Protein AF-A0A0V0ZRN0-F1 (afdb_monomer_lite)

pLDDT: mean 79.47, std 20.09, range [34.81, 96.94]

Sequence (119 aa):
MIRLPVVHAMAHGEKGKTKLVNCLLDSGSVRSLIRTDVADELKLQGWTSDITVNGVNGLKVRIPDVRCVRFRLTPVLSEGLEPLQEGNELMALSLLSLCDGLVATPTPLFCKDNIHRYS

Structure (mmCIF, N/CA/C/O backbone):
data_AF-A0A0V0ZRN0-F1
#
_entry.id   AF-A0A0V0ZRN0-F1
#
loop_
_atom_site.group_PDB
_atom_site.id
_atom_site.type_symbol
_atom_site.label_atom_id
_atom_site.label_alt_id
_atom_site.label_comp_id
_atom_site.label_asym_id
_atom_site.label_entity_id
_atom_site.label_seq_id
_atom_site.pdbx_PDB_ins_code
_atom_site.Cartn_x
_atom_site.Cartn_y
_atom_site.Cartn_z
_atom_site.occupancy
_atom_site.B_iso_or_equiv
_atom_site.auth_seq_id
_atom_site.auth_comp_id
_atom_site.auth_asym_id
_atom_site.auth_atom_id
_atom_site.pdbx_PDB_model_num
ATOM 1 N N . MET A 1 1 ? -10.282 -15.336 -18.912 1.00 55.84 1 MET A N 1
ATOM 2 C CA . MET A 1 1 ? -10.202 -14.216 -17.949 1.00 55.84 1 MET A CA 1
ATOM 3 C C . MET A 1 1 ? -10.056 -14.821 -16.567 1.00 55.84 1 MET A C 1
ATOM 5 O O . MET A 1 1 ? -10.966 -15.518 -16.141 1.00 55.84 1 MET A O 1
ATOM 9 N N . ILE A 1 2 ? -8.905 -14.650 -15.919 1.00 71.44 2 ILE A N 1
ATOM 10 C CA . ILE A 1 2 ? -8.712 -15.122 -14.543 1.00 71.44 2 ILE A CA 1
ATOM 11 C C . ILE A 1 2 ? -9.285 -14.045 -13.623 1.00 71.44 2 ILE A C 1
ATOM 13 O O . ILE A 1 2 ? -8.935 -12.875 -13.757 1.00 71.44 2 ILE A O 1
ATOM 17 N N . ARG A 1 3 ? -10.211 -14.426 -12.741 1.00 83.62 3 ARG A N 1
ATOM 18 C CA . ARG A 1 3 ? -10.712 -13.548 -11.681 1.00 83.62 3 ARG A CA 1
ATOM 19 C C . ARG A 1 3 ? -9.908 -13.829 -10.423 1.00 83.62 3 ARG A C 1
ATOM 21 O O . ARG A 1 3 ? -9.871 -14.970 -9.974 1.00 83.62 3 ARG A O 1
ATOM 28 N N . LEU A 1 4 ? -9.273 -12.798 -9.878 1.00 87.75 4 LEU A N 1
ATOM 29 C CA . LEU A 1 4 ? -8.613 -12.905 -8.584 1.00 87.75 4 LEU A CA 1
ATOM 30 C C . LEU A 1 4 ? -9.678 -13.004 -7.480 1.00 87.75 4 LEU A C 1
ATOM 32 O O . LEU A 1 4 ? -10.687 -12.292 -7.557 1.00 87.75 4 LEU A O 1
ATOM 36 N N . PRO A 1 5 ? -9.481 -13.858 -6.460 1.00 93.38 5 PRO A N 1
ATOM 37 C CA . PRO A 1 5 ? -10.312 -13.838 -5.267 1.00 93.38 5 PRO A CA 1
ATOM 38 C C . PRO A 1 5 ? -10.267 -12.461 -4.603 1.00 93.38 5 PRO A C 1
ATOM 40 O O . PRO A 1 5 ? -9.212 -11.826 -4.535 1.00 93.38 5 PRO A O 1
ATOM 43 N N . VAL A 1 6 ? -11.415 -12.020 -4.092 1.00 92.44 6 VAL A N 1
ATOM 44 C CA . VAL A 1 6 ? -11.539 -10.793 -3.303 1.00 92.44 6 VAL A CA 1
ATOM 45 C C . VAL A 1 6 ? -11.867 -11.183 -1.873 1.00 92.44 6 VAL A C 1
ATOM 47 O O . VAL A 1 6 ? -12.788 -11.967 -1.645 1.00 92.44 6 VAL A O 1
ATOM 50 N N . VAL A 1 7 ? -11.139 -10.618 -0.916 1.00 91.25 7 VAL A N 1
ATOM 51 C CA . VAL A 1 7 ? -11.449 -10.732 0.512 1.00 91.25 7 VAL A CA 1
ATOM 52 C C . VAL A 1 7 ? -11.594 -9.347 1.120 1.00 91.25 7 VAL A C 1
ATOM 54 O O . VAL A 1 7 ? -10.948 -8.396 0.680 1.00 91.25 7 VAL A O 1
ATOM 57 N N . HIS A 1 8 ? -12.444 -9.225 2.134 1.00 91.94 8 HIS A N 1
ATOM 58 C CA . HIS A 1 8 ? -12.535 -8.006 2.926 1.00 91.94 8 HIS A CA 1
ATOM 59 C C . HIS A 1 8 ? -11.605 -8.118 4.129 1.00 91.94 8 HIS A C 1
ATOM 61 O O . HIS A 1 8 ? -11.585 -9.139 4.818 1.00 91.94 8 HIS A O 1
ATOM 67 N N . ALA A 1 9 ? -10.849 -7.060 4.387 1.00 92.75 9 ALA A N 1
ATOM 68 C CA . ALA A 1 9 ? -9.964 -6.972 5.536 1.00 92.75 9 ALA A CA 1
ATOM 69 C C . ALA A 1 9 ? -10.055 -5.583 6.159 1.00 92.75 9 ALA A C 1
ATOM 71 O O . ALA A 1 9 ? -10.355 -4.597 5.482 1.00 92.75 9 ALA A O 1
ATOM 72 N N . MET A 1 10 ? -9.768 -5.499 7.451 1.00 94.62 10 MET A N 1
ATOM 73 C CA . MET A 1 10 ? -9.550 -4.218 8.102 1.00 94.62 10 MET A CA 1
ATOM 74 C C . MET A 1 10 ? -8.074 -3.854 7.962 1.00 94.62 10 MET A C 1
ATOM 76 O O . MET A 1 10 ? -7.206 -4.578 8.451 1.00 94.62 10 MET A O 1
ATOM 80 N N . ALA A 1 11 ? -7.785 -2.744 7.291 1.00 95.25 11 ALA A N 1
ATOM 81 C CA . ALA A 1 11 ? -6.452 -2.164 7.232 1.00 95.25 11 ALA A CA 1
ATOM 82 C C . ALA A 1 11 ? -6.250 -1.197 8.393 1.00 95.25 11 ALA A C 1
ATOM 84 O O . ALA A 1 11 ? -7.124 -0.383 8.682 1.00 95.25 11 ALA A O 1
ATOM 85 N N . HIS A 1 12 ? -5.093 -1.285 9.042 1.00 94.50 12 HIS A N 1
ATOM 86 C CA . HIS A 1 12 ? -4.724 -0.480 10.202 1.00 94.50 12 HIS A CA 1
ATOM 87 C C . HIS A 1 12 ? -3.591 0.460 9.817 1.00 94.50 12 HIS A C 1
ATOM 89 O O . HIS A 1 12 ? -2.587 0.029 9.247 1.00 94.50 12 HIS A O 1
ATOM 95 N N . GLY A 1 13 ? -3.764 1.730 10.149 1.00 93.50 13 GLY A N 1
ATOM 96 C CA . GLY A 1 13 ? -2.790 2.784 9.945 1.00 93.50 13 GLY A CA 1
ATOM 97 C C . GLY A 1 13 ? -2.421 3.497 11.237 1.00 93.50 13 GLY A C 1
ATOM 98 O O . GLY A 1 13 ? -2.624 2.998 12.345 1.00 93.50 13 GLY A O 1
ATOM 99 N N . GLU A 1 14 ? -1.857 4.687 11.085 1.00 92.62 14 GLU A N 1
ATOM 100 C CA . GLU A 1 14 ? -1.311 5.452 12.201 1.00 92.62 14 GLU A CA 1
ATOM 101 C C . GLU A 1 14 ? -2.405 5.960 13.144 1.00 92.62 14 GLU A C 1
ATOM 103 O O . GLU A 1 14 ? -3.528 6.259 12.728 1.00 92.62 14 GLU A O 1
ATOM 108 N N . LYS A 1 15 ? -2.056 6.133 14.425 1.00 89.44 15 LYS A N 1
ATOM 109 C CA . LYS A 1 15 ? -2.930 6.744 15.449 1.00 89.44 15 LYS A CA 1
ATOM 110 C C . LYS A 1 15 ? -4.313 6.076 15.561 1.00 89.44 15 LYS A C 1
ATOM 112 O O . LYS A 1 15 ? -5.313 6.755 15.776 1.00 89.44 15 LYS A O 1
ATOM 117 N N . GLY A 1 16 ? -4.371 4.754 15.389 1.00 88.94 16 GLY A N 1
ATOM 118 C CA . GLY A 1 16 ? -5.606 3.971 15.506 1.00 88.94 16 GLY A CA 1
ATOM 119 C C . GLY A 1 16 ? -6.547 4.081 14.304 1.00 88.94 16 GLY A C 1
ATOM 120 O O . GLY A 1 16 ? -7.685 3.619 14.377 1.00 88.94 16 GLY A O 1
ATOM 121 N N . LYS A 1 17 ? -6.103 4.680 13.192 1.00 94.25 17 LYS A N 1
ATOM 122 C CA . LYS A 1 17 ? -6.905 4.737 11.971 1.00 94.25 17 LYS A CA 1
ATOM 123 C C . LYS A 1 17 ? -7.111 3.351 11.391 1.00 94.25 17 LYS A C 1
ATOM 125 O O . LYS A 1 17 ? -6.164 2.582 11.255 1.00 94.25 17 LYS A O 1
ATOM 130 N N . THR A 1 18 ? -8.340 3.067 10.987 1.00 94.56 18 THR A N 1
ATOM 131 C CA . THR A 1 18 ? -8.687 1.815 10.325 1.00 94.56 18 THR A CA 1
ATOM 132 C C . THR A 1 18 ? -9.582 2.069 9.121 1.00 94.56 18 THR A C 1
ATOM 134 O O . THR A 1 18 ? -10.281 3.082 9.059 1.00 94.56 18 THR A O 1
ATOM 137 N N . LYS A 1 19 ? -9.529 1.173 8.135 1.00 95.19 19 LYS A N 1
ATOM 138 C CA . LYS A 1 19 ? -10.386 1.219 6.949 1.00 95.19 19 LYS A CA 1
ATOM 139 C C . LYS A 1 19 ? -10.721 -0.195 6.491 1.00 95.19 19 LYS A C 1
ATOM 141 O O . LYS A 1 19 ? -9.823 -1.017 6.320 1.00 95.19 19 LYS A O 1
ATOM 146 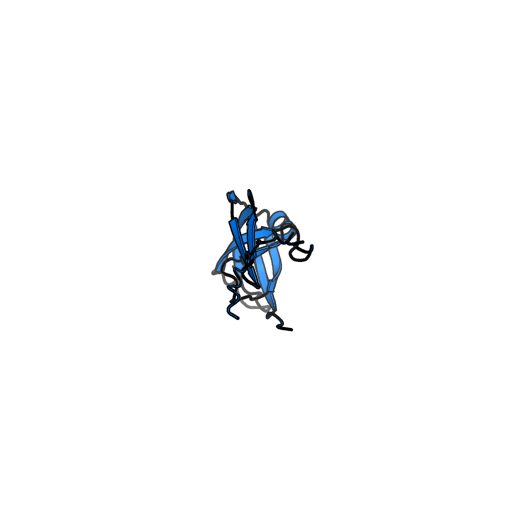N N . LEU A 1 20 ? -12.002 -0.456 6.237 1.00 95.00 20 LEU A N 1
ATOM 147 C CA . LEU A 1 20 ? -12.427 -1.664 5.537 1.00 95.00 20 LEU A CA 1
ATOM 148 C C . LEU A 1 20 ? -11.967 -1.578 4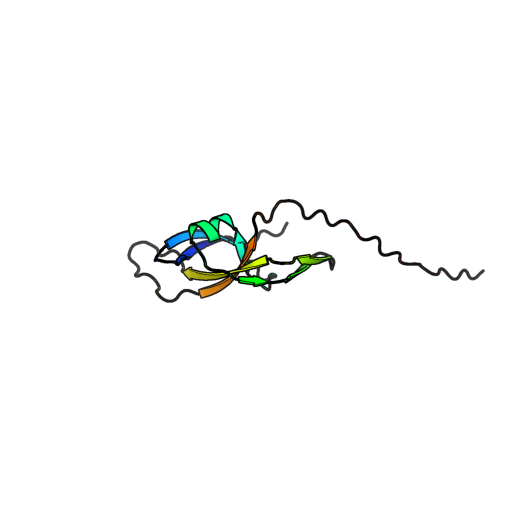.077 1.00 95.00 20 LEU A C 1
ATOM 150 O O . LEU A 1 20 ? -12.302 -0.623 3.371 1.00 95.00 20 LEU A O 1
ATOM 154 N N . VAL A 1 21 ? -11.190 -2.559 3.631 1.00 93.88 21 VAL A N 1
ATOM 155 C CA . VAL A 1 21 ? -10.624 -2.606 2.282 1.00 93.88 21 VAL A CA 1
ATOM 156 C C . VAL A 1 21 ? -10.960 -3.918 1.589 1.00 93.88 21 VAL A C 1
ATOM 158 O O . VAL A 1 21 ? -11.067 -4.971 2.219 1.00 93.88 21 VAL A O 1
ATOM 161 N N . ASN A 1 22 ? -11.071 -3.843 0.265 1.00 92.75 22 ASN A N 1
ATOM 162 C CA . ASN A 1 22 ? -11.134 -5.012 -0.599 1.00 92.75 22 ASN A CA 1
ATOM 163 C C . ASN A 1 22 ? -9.707 -5.384 -1.003 1.00 92.75 22 ASN A C 1
ATOM 165 O O . ASN A 1 22 ? -8.997 -4.570 -1.596 1.00 92.75 22 ASN A O 1
ATOM 169 N N . CYS A 1 23 ? -9.297 -6.609 -0.705 1.00 92.06 23 CYS A N 1
ATOM 170 C CA . CYS A 1 23 ? -7.998 -7.150 -1.074 1.00 92.06 23 CYS A CA 1
ATOM 171 C C . CYS A 1 23 ? -8.166 -8.136 -2.229 1.00 92.06 23 CYS A C 1
ATOM 173 O O . CYS A 1 23 ? -8.915 -9.105 -2.113 1.00 92.06 23 CYS A O 1
ATOM 175 N N . LEU A 1 24 ? -7.445 -7.901 -3.325 1.00 93.00 24 LEU A N 1
ATOM 176 C CA . LEU A 1 24 ? -7.276 -8.879 -4.397 1.00 93.00 24 LEU A CA 1
ATOM 177 C C . LEU A 1 24 ? -6.139 -9.826 -4.007 1.00 93.00 24 LEU A C 1
ATOM 179 O O . LEU A 1 24 ? -5.016 -9.374 -3.783 1.00 93.00 24 LEU A O 1
ATOM 183 N N . LEU A 1 25 ? -6.426 -11.122 -3.908 1.00 91.62 25 LEU A N 1
ATOM 184 C CA . LEU A 1 25 ? -5.414 -12.128 -3.589 1.00 91.62 25 LEU A CA 1
ATOM 185 C C . LEU A 1 25 ? -4.730 -12.591 -4.873 1.00 91.62 25 LEU A C 1
ATOM 187 O O . LEU A 1 25 ? -5.260 -13.421 -5.609 1.00 91.62 25 LEU A O 1
ATOM 191 N N . ASP A 1 26 ? -3.549 -12.037 -5.129 1.00 91.19 26 ASP A N 1
ATOM 192 C CA . ASP A 1 26 ? -2.712 -12.386 -6.272 1.00 91.19 26 ASP A CA 1
ATOM 193 C C . ASP A 1 26 ? -1.448 -13.118 -5.814 1.00 91.19 26 ASP A C 1
ATOM 195 O O . ASP A 1 26 ? -0.447 -12.502 -5.449 1.00 91.19 26 ASP A O 1
ATOM 199 N N . SER A 1 27 ? -1.480 -14.451 -5.848 1.00 90.12 27 SER A N 1
ATOM 200 C CA . SER A 1 27 ? -0.319 -15.280 -5.506 1.00 90.12 27 SER A CA 1
ATOM 201 C C . SER A 1 27 ? 0.830 -15.168 -6.514 1.00 90.12 27 SER A C 1
ATOM 203 O O . SER A 1 27 ? 1.929 -15.635 -6.228 1.00 90.12 27 SER A O 1
ATOM 205 N N . GLY A 1 28 ? 0.592 -14.588 -7.697 1.00 89.44 28 GLY A N 1
ATOM 206 C CA . GLY A 1 28 ? 1.637 -14.297 -8.679 1.00 89.44 28 GLY A CA 1
ATOM 207 C C . GLY A 1 28 ? 2.448 -13.043 -8.343 1.00 89.44 28 GLY A C 1
ATOM 208 O O . GLY A 1 28 ? 3.533 -12.849 -8.894 1.00 89.44 28 GLY A O 1
ATOM 209 N N . SER A 1 29 ? 1.958 -12.207 -7.426 1.00 89.19 29 SER A N 1
ATOM 210 C CA . SER A 1 29 ? 2.627 -10.980 -7.007 1.00 89.19 29 SER A CA 1
ATOM 211 C C . SER A 1 29 ? 3.624 -11.226 -5.870 1.00 89.19 29 SER A C 1
ATOM 213 O O . SER A 1 29 ? 3.297 -11.760 -4.815 1.00 89.19 29 SER A O 1
ATOM 215 N N . VAL A 1 30 ? 4.864 -10.765 -6.057 1.00 90.56 30 VAL A N 1
ATOM 216 C CA . VAL A 1 30 ? 5.952 -10.836 -5.051 1.00 90.56 30 VAL A CA 1
ATOM 217 C C . VAL A 1 30 ? 5.913 -9.711 -4.008 1.00 90.56 30 VAL A C 1
ATOM 219 O O . VAL A 1 30 ? 6.700 -9.691 -3.053 1.00 90.56 30 VAL A O 1
ATOM 222 N N . ARG A 1 31 ? 5.061 -8.711 -4.231 1.00 90.38 31 ARG A N 1
ATOM 223 C CA . ARG A 1 31 ? 4.883 -7.526 -3.391 1.00 90.38 31 ARG A CA 1
ATOM 224 C C . ARG A 1 31 ? 3.414 -7.137 -3.395 1.00 90.38 31 ARG A C 1
ATOM 226 O O . ARG A 1 31 ? 2.767 -7.205 -4.436 1.00 90.38 31 ARG A O 1
ATOM 233 N N . SER A 1 32 ? 2.923 -6.678 -2.251 1.00 93.81 32 SER A N 1
ATOM 234 C CA . SER A 1 32 ? 1.581 -6.114 -2.155 1.00 93.81 32 SER A CA 1
ATOM 235 C C . SER A 1 32 ? 1.532 -4.727 -2.793 1.00 93.81 32 SER A C 1
ATOM 237 O O . SER A 1 32 ? 2.521 -3.988 -2.806 1.00 93.81 32 SER A O 1
ATOM 239 N N . LEU A 1 33 ? 0.355 -4.354 -3.282 1.00 93.31 33 LEU A N 1
ATOM 240 C CA . LEU A 1 33 ? 0.058 -3.015 -3.775 1.00 93.31 33 LEU A CA 1
ATOM 241 C C . LEU A 1 33 ? -1.066 -2.425 -2.929 1.00 93.31 33 LEU A C 1
ATOM 243 O O . LEU A 1 33 ? -1.996 -3.130 -2.533 1.00 93.31 33 LEU A O 1
ATOM 247 N N . ILE A 1 34 ? -0.980 -1.131 -2.659 1.00 94.06 34 ILE A N 1
ATOM 248 C CA . ILE A 1 34 ? -2.033 -0.365 -2.002 1.00 94.06 34 ILE A CA 1
ATOM 249 C C . ILE A 1 34 ? -2.302 0.887 -2.823 1.00 94.06 34 ILE A C 1
ATOM 251 O O . ILE A 1 34 ? -1.391 1.490 -3.393 1.00 94.06 34 ILE A O 1
ATOM 255 N N . ARG A 1 35 ? -3.570 1.283 -2.904 1.00 93.44 35 ARG A N 1
ATOM 256 C CA . ARG A 1 35 ? -3.903 2.555 -3.535 1.00 93.44 35 ARG A CA 1
ATOM 257 C C . ARG A 1 35 ? -3.402 3.710 -2.674 1.00 93.44 35 ARG A C 1
ATOM 259 O O . ARG A 1 35 ? -3.545 3.677 -1.451 1.00 93.44 35 ARG A O 1
ATOM 266 N N . THR A 1 36 ? -2.855 4.739 -3.311 1.00 93.69 36 THR A N 1
ATOM 267 C CA . THR A 1 36 ? -2.302 5.902 -2.604 1.00 93.69 36 THR A CA 1
ATOM 268 C C . THR A 1 36 ? -3.348 6.627 -1.765 1.00 93.69 36 THR A C 1
ATOM 270 O O . THR A 1 36 ? -3.061 6.978 -0.626 1.00 93.69 36 THR A O 1
ATOM 273 N N . ASP A 1 37 ? -4.579 6.764 -2.256 1.00 93.81 37 ASP A N 1
ATOM 274 C CA . ASP A 1 37 ? -5.660 7.401 -1.498 1.00 93.81 37 ASP A CA 1
ATOM 275 C C . ASP A 1 37 ? -6.004 6.636 -0.208 1.00 93.81 37 ASP A C 1
ATOM 277 O O . ASP A 1 37 ? -6.170 7.239 0.853 1.00 93.81 37 ASP A O 1
ATOM 281 N N . VAL A 1 38 ? -6.015 5.302 -0.264 1.00 94.94 38 VAL A N 1
ATOM 282 C CA . VAL A 1 38 ? -6.191 4.444 0.917 1.00 94.94 38 VAL A CA 1
ATOM 283 C C . VAL A 1 38 ? -5.021 4.605 1.893 1.00 94.94 38 VAL A C 1
ATOM 285 O O . VAL A 1 38 ? -5.241 4.744 3.098 1.00 94.94 38 VAL A O 1
ATOM 288 N N . ALA A 1 39 ? -3.782 4.617 1.394 1.00 96.06 39 ALA A N 1
ATOM 289 C CA . ALA A 1 39 ? -2.595 4.815 2.225 1.00 96.06 39 ALA A CA 1
ATOM 290 C C . ALA A 1 39 ? -2.597 6.191 2.921 1.00 96.06 39 ALA A C 1
ATOM 292 O O . ALA A 1 39 ? -2.235 6.299 4.096 1.00 96.06 39 ALA A O 1
ATOM 293 N N . ASP A 1 40 ? -3.049 7.237 2.228 1.00 95.69 40 ASP A N 1
ATOM 294 C CA . ASP A 1 40 ? -3.138 8.605 2.747 1.00 95.69 40 ASP A CA 1
ATOM 295 C C . ASP A 1 40 ? -4.261 8.795 3.763 1.00 95.69 40 ASP A C 1
ATOM 297 O O . ASP A 1 40 ? -4.105 9.545 4.739 1.00 95.69 40 ASP A O 1
ATOM 301 N N . GLU A 1 41 ? -5.387 8.112 3.570 1.00 96.31 41 GLU A N 1
ATOM 302 C CA . GLU A 1 41 ? -6.490 8.091 4.526 1.00 96.31 41 GLU A CA 1
ATOM 303 C C . GLU A 1 41 ? -6.050 7.455 5.846 1.00 96.31 41 GLU A C 1
ATOM 305 O O . GLU A 1 41 ? -6.232 8.062 6.911 1.00 96.31 41 GLU A O 1
ATOM 310 N N . LEU A 1 42 ? -5.378 6.302 5.753 1.00 96.81 42 LEU A N 1
ATOM 311 C CA . LEU A 1 42 ? -4.765 5.563 6.862 1.00 96.81 42 LEU A CA 1
ATOM 312 C C . LEU A 1 42 ? -3.521 6.253 7.445 1.00 96.81 42 LEU A C 1
ATOM 314 O O . LEU A 1 42 ? -3.029 5.842 8.494 1.00 96.81 42 LEU A O 1
ATOM 318 N N . LYS A 1 43 ? -3.031 7.320 6.801 1.00 96.94 43 LYS A N 1
ATOM 319 C CA . LYS A 1 43 ? -1.837 8.083 7.205 1.00 96.94 43 LYS A CA 1
ATOM 320 C C . LYS A 1 43 ? -0.582 7.217 7.323 1.00 96.94 43 LYS A C 1
ATOM 322 O O . LYS A 1 43 ? 0.265 7.499 8.163 1.00 96.94 43 LYS A O 1
ATOM 327 N N . LEU A 1 44 ? -0.462 6.193 6.479 1.00 96.25 44 LEU A N 1
ATOM 328 C CA . LEU A 1 44 ? 0.672 5.274 6.506 1.00 96.25 44 LEU A CA 1
ATOM 329 C C . LEU A 1 44 ? 1.976 6.024 6.246 1.00 96.25 44 LEU A C 1
ATOM 331 O O . LEU A 1 44 ? 2.118 6.688 5.216 1.00 96.25 44 LEU A O 1
ATOM 335 N N . GLN A 1 45 ? 2.940 5.900 7.151 1.00 92.94 45 GLN A N 1
ATOM 336 C CA . GLN A 1 45 ? 4.285 6.390 6.882 1.00 92.94 45 GLN A CA 1
ATOM 337 C C . GLN A 1 45 ? 4.948 5.511 5.823 1.00 92.94 45 GLN A C 1
ATOM 339 O O . GLN A 1 45 ? 4.721 4.299 5.749 1.00 92.94 45 GLN A O 1
ATOM 344 N N . GLY A 1 46 ? 5.747 6.138 4.969 1.00 93.31 46 GLY A N 1
ATOM 345 C CA . GLY A 1 46 ? 6.434 5.440 3.899 1.00 93.31 46 GLY A CA 1
ATOM 346 C C . GLY A 1 46 ? 7.770 6.068 3.561 1.00 93.31 46 GLY A C 1
ATOM 347 O O . GLY A 1 46 ? 8.040 7.213 3.918 1.00 93.31 46 GLY A O 1
ATOM 348 N N . TRP A 1 47 ? 8.590 5.302 2.858 1.00 95.56 47 TRP A N 1
ATOM 349 C CA . TRP A 1 47 ? 9.861 5.745 2.294 1.00 95.56 47 TRP A CA 1
ATOM 350 C C . TRP A 1 47 ? 9.811 5.611 0.772 1.00 95.56 47 TRP A C 1
ATOM 352 O O . TRP A 1 47 ? 8.993 4.859 0.242 1.00 95.56 47 TRP A O 1
ATOM 362 N N . THR A 1 48 ? 10.662 6.340 0.059 1.00 95.62 48 THR A N 1
ATOM 363 C CA . THR A 1 48 ? 10.777 6.225 -1.398 1.00 95.62 48 THR A CA 1
ATOM 364 C C . THR A 1 48 ? 11.812 5.173 -1.778 1.00 95.62 48 THR A C 1
ATOM 366 O O . THR A 1 48 ? 12.822 4.985 -1.096 1.00 95.62 48 THR A O 1
ATOM 369 N N . SER A 1 49 ? 11.548 4.443 -2.858 1.00 92.19 49 SER A N 1
ATOM 370 C CA . SER A 1 49 ? 12.458 3.434 -3.387 1.00 92.19 49 SER A CA 1
ATOM 371 C C . SER A 1 49 ? 12.308 3.301 -4.899 1.00 92.19 49 SER A C 1
ATOM 373 O O . SER A 1 49 ? 11.197 3.296 -5.427 1.00 92.19 49 SER A O 1
ATOM 375 N N . ASP A 1 50 ? 13.434 3.137 -5.589 1.00 93.12 50 ASP A N 1
ATOM 376 C CA . ASP A 1 50 ? 13.456 2.727 -6.990 1.00 93.12 50 ASP A CA 1
ATOM 377 C C . ASP A 1 50 ? 13.083 1.248 -7.107 1.00 93.12 50 ASP A C 1
ATOM 379 O O . ASP A 1 50 ? 13.749 0.378 -6.537 1.00 93.12 50 ASP A O 1
ATOM 383 N N . ILE A 1 51 ? 12.059 0.940 -7.901 1.00 91.00 51 ILE A N 1
ATOM 384 C CA . ILE A 1 51 ? 11.613 -0.437 -8.125 1.00 91.00 51 ILE A CA 1
ATOM 385 C C . ILE A 1 51 ? 11.731 -0.837 -9.591 1.00 91.00 51 ILE A C 1
ATOM 387 O O . ILE A 1 51 ? 11.693 -0.013 -10.504 1.00 91.00 51 ILE A O 1
ATOM 391 N N . THR A 1 52 ? 11.838 -2.143 -9.825 1.00 90.75 52 THR A N 1
ATOM 392 C CA . THR A 1 52 ? 11.653 -2.735 -11.153 1.00 90.75 52 THR A CA 1
ATOM 393 C C . THR A 1 52 ? 10.436 -3.645 -11.117 1.00 90.75 52 THR A C 1
ATOM 395 O O . THR A 1 52 ? 10.414 -4.622 -10.369 1.00 90.75 52 THR A O 1
ATOM 398 N N . VAL A 1 53 ? 9.427 -3.330 -11.925 1.00 87.50 53 VAL A N 1
ATOM 399 C CA . VAL A 1 53 ? 8.223 -4.149 -12.083 1.00 87.50 53 VAL A CA 1
ATOM 400 C C . VAL A 1 53 ? 8.443 -5.113 -13.242 1.00 87.50 53 VAL A C 1
ATOM 402 O O . VAL A 1 53 ? 8.716 -4.684 -14.364 1.00 87.50 53 VAL A O 1
ATOM 405 N N . ASN A 1 54 ? 8.326 -6.412 -12.963 1.00 89.00 54 ASN A N 1
ATOM 406 C CA . ASN A 1 54 ? 8.301 -7.458 -13.982 1.00 89.00 54 ASN A CA 1
ATOM 407 C C . ASN A 1 54 ? 6.835 -7.748 -14.314 1.00 89.00 54 ASN A C 1
ATOM 409 O O . ASN A 1 54 ? 6.118 -8.331 -13.504 1.00 89.00 54 ASN A O 1
ATOM 413 N N . GLY A 1 55 ? 6.388 -7.279 -15.473 1.00 82.12 55 GLY A N 1
ATOM 414 C CA . GLY A 1 55 ? 5.052 -7.522 -15.995 1.00 82.12 55 GLY A CA 1
ATOM 415 C C . GLY A 1 55 ? 4.970 -8.796 -16.835 1.00 82.12 55 GLY A C 1
ATOM 416 O O . GLY A 1 55 ? 5.912 -9.584 -16.944 1.00 82.12 55 GLY A O 1
ATOM 417 N N . VAL A 1 56 ? 3.816 -8.980 -17.471 1.00 81.50 56 VAL A N 1
ATOM 418 C CA . VAL A 1 56 ? 3.584 -10.079 -18.416 1.00 81.50 56 VAL A CA 1
ATOM 419 C C . VAL A 1 56 ? 4.462 -9.937 -19.665 1.00 81.50 56 VAL A C 1
ATOM 421 O O . VAL A 1 56 ? 4.937 -8.848 -19.989 1.00 81.50 56 VAL A O 1
ATOM 424 N N . ASN A 1 57 ? 4.684 -11.044 -20.378 1.00 85.44 57 ASN A N 1
ATOM 425 C CA . ASN A 1 57 ? 5.474 -11.092 -21.618 1.00 85.44 57 ASN A CA 1
ATOM 426 C C . ASN A 1 57 ? 6.919 -10.572 -21.481 1.00 85.44 57 ASN A C 1
ATOM 428 O O . ASN A 1 57 ? 7.510 -10.109 -22.452 1.00 85.44 57 ASN A O 1
ATOM 432 N N . GLY A 1 58 ? 7.493 -10.634 -20.276 1.00 83.81 58 GLY A N 1
ATOM 433 C CA . GLY A 1 58 ? 8.862 -10.182 -20.027 1.00 83.81 58 GLY A CA 1
ATOM 434 C C . GLY A 1 58 ? 9.027 -8.661 -19.981 1.00 83.81 58 GLY A C 1
ATOM 435 O O . GLY A 1 58 ? 10.165 -8.189 -19.970 1.00 83.81 58 GLY A O 1
ATOM 436 N N . LEU A 1 59 ? 7.930 -7.894 -19.926 1.00 84.94 59 LEU A N 1
ATOM 437 C CA . LEU A 1 59 ? 7.985 -6.447 -19.732 1.00 84.94 59 LEU A CA 1
ATOM 438 C C . LEU A 1 59 ? 8.703 -6.131 -18.415 1.00 84.94 59 LEU A C 1
ATOM 440 O O . LEU A 1 59 ? 8.320 -6.623 -17.355 1.00 84.94 59 LEU A O 1
ATOM 444 N N . LYS A 1 60 ? 9.727 -5.282 -18.475 1.00 89.56 60 LYS A N 1
ATOM 445 C CA . LYS A 1 60 ? 10.446 -4.788 -17.298 1.00 89.56 60 LYS A CA 1
ATOM 446 C C . LYS A 1 60 ? 10.447 -3.275 -17.313 1.00 89.56 60 LYS A C 1
ATOM 448 O O . LYS A 1 60 ? 10.943 -2.672 -18.261 1.00 89.56 60 LYS A O 1
ATOM 453 N N . VAL A 1 61 ? 9.913 -2.670 -16.259 1.00 87.50 61 VAL A N 1
ATOM 454 C CA . VAL A 1 61 ? 9.822 -1.212 -16.134 1.00 87.50 61 VAL A CA 1
ATOM 455 C C . VAL A 1 61 ? 10.497 -0.786 -14.843 1.00 87.50 61 VAL A C 1
ATOM 457 O O . VAL A 1 61 ? 10.159 -1.289 -13.772 1.00 87.50 61 VAL A O 1
ATOM 460 N N . ARG A 1 62 ? 11.453 0.141 -14.946 1.00 90.75 62 ARG A N 1
ATOM 461 C CA . ARG A 1 62 ? 12.011 0.833 -13.782 1.00 90.75 62 ARG A CA 1
ATOM 462 C C . ARG A 1 62 ? 11.113 2.012 -13.440 1.00 90.75 62 ARG A C 1
ATOM 464 O O . ARG A 1 62 ? 10.836 2.830 -14.313 1.00 90.75 62 ARG A O 1
ATOM 471 N N . ILE A 1 63 ? 10.693 2.095 -12.187 1.00 88.56 63 ILE A N 1
ATOM 472 C CA . ILE A 1 63 ? 9.886 3.197 -11.670 1.00 88.56 63 ILE A CA 1
ATOM 473 C C . ILE A 1 63 ? 10.671 3.805 -10.502 1.00 88.56 63 ILE A C 1
ATOM 475 O O . ILE A 1 63 ? 10.867 3.109 -9.500 1.00 88.56 63 ILE A O 1
ATOM 479 N N . PRO A 1 64 ? 11.186 5.037 -10.644 1.00 90.44 64 PRO A N 1
ATOM 480 C CA . PRO A 1 64 ? 11.905 5.700 -9.567 1.00 90.44 64 PRO A CA 1
ATOM 481 C C . PRO A 1 64 ? 10.947 6.219 -8.490 1.00 90.44 64 PRO A C 1
ATOM 483 O O . PRO A 1 64 ? 9.756 6.405 -8.753 1.00 90.44 64 PRO A O 1
ATOM 486 N N . ASP A 1 65 ? 11.483 6.461 -7.293 1.00 91.50 65 ASP A N 1
ATOM 487 C CA . ASP A 1 65 ? 10.812 7.179 -6.196 1.00 91.50 65 ASP A CA 1
ATOM 488 C C . ASP A 1 65 ? 9.411 6.659 -5.816 1.00 91.50 65 ASP A C 1
ATOM 490 O O . ASP A 1 65 ? 8.530 7.409 -5.385 1.00 91.50 65 ASP A O 1
ATOM 494 N N . VAL A 1 66 ? 9.184 5.348 -5.926 1.00 92.62 66 VAL A N 1
ATOM 495 C CA . VAL A 1 66 ? 7.909 4.747 -5.526 1.00 92.62 66 VAL A CA 1
ATOM 496 C C . VAL A 1 66 ? 7.812 4.727 -4.008 1.00 92.62 66 VAL A C 1
ATOM 498 O O . VAL A 1 66 ? 8.717 4.266 -3.313 1.00 92.62 66 VAL A O 1
ATOM 501 N N . ARG A 1 67 ? 6.685 5.205 -3.477 1.00 95.44 67 ARG A N 1
ATOM 502 C CA . ARG A 1 67 ? 6.410 5.162 -2.042 1.00 95.44 67 ARG A CA 1
ATOM 503 C C . ARG A 1 67 ? 6.116 3.729 -1.602 1.00 95.44 67 ARG A C 1
ATOM 505 O O . ARG A 1 67 ? 5.129 3.127 -2.022 1.00 95.44 67 ARG A O 1
ATOM 512 N N . CYS A 1 68 ? 6.927 3.230 -0.686 1.00 95.94 68 CYS A N 1
ATOM 513 C CA . CYS A 1 68 ? 6.738 1.983 0.037 1.00 95.94 68 CYS A CA 1
ATOM 514 C C . CYS A 1 68 ? 6.138 2.282 1.410 1.00 95.94 68 CYS A C 1
ATOM 516 O O . CYS A 1 68 ? 6.615 3.174 2.107 1.00 95.94 68 CYS A O 1
ATOM 518 N N . VAL A 1 69 ? 5.113 1.539 1.816 1.00 96.69 69 VAL A N 1
ATOM 519 C CA . VAL A 1 69 ? 4.458 1.684 3.123 1.00 96.69 69 VAL A CA 1
ATOM 520 C C . VAL A 1 69 ? 4.411 0.350 3.856 1.00 96.69 69 VAL A C 1
ATOM 522 O O . VAL A 1 69 ? 4.356 -0.708 3.224 1.00 96.69 69 VAL A O 1
ATOM 525 N N . ARG A 1 70 ? 4.389 0.407 5.191 1.00 95.50 70 ARG A N 1
ATOM 526 C CA . ARG A 1 70 ? 4.118 -0.748 6.055 1.00 95.50 70 ARG A CA 1
ATOM 527 C C . ARG A 1 70 ? 2.789 -0.547 6.772 1.00 95.50 70 ARG A C 1
ATOM 529 O O . ARG A 1 70 ? 2.514 0.545 7.261 1.00 95.50 70 ARG A O 1
ATOM 536 N N . PHE A 1 71 ? 1.958 -1.581 6.805 1.00 94.56 71 PHE A N 1
ATOM 537 C CA . PHE A 1 71 ? 0.654 -1.545 7.469 1.00 94.56 71 PHE A CA 1
ATOM 538 C C . PHE A 1 71 ? 0.213 -2.946 7.880 1.00 94.56 71 PHE A C 1
ATOM 540 O O . PHE A 1 71 ? 0.794 -3.941 7.449 1.00 94.56 71 PHE A O 1
ATOM 547 N N . ARG A 1 72 ? -0.823 -3.030 8.715 1.00 93.88 72 ARG A N 1
ATOM 548 C CA . ARG A 1 72 ? -1.361 -4.304 9.204 1.00 93.88 72 ARG A CA 1
ATOM 549 C C . ARG A 1 72 ? -2.746 -4.563 8.629 1.00 93.88 72 ARG A C 1
ATOM 551 O O . ARG A 1 72 ? -3.582 -3.659 8.607 1.00 93.88 72 ARG A O 1
ATOM 558 N N . LEU A 1 73 ? -2.996 -5.803 8.220 1.00 93.50 73 LEU A N 1
ATOM 559 C CA . LEU A 1 73 ? -4.331 -6.309 7.910 1.00 93.50 73 LEU A CA 1
ATOM 560 C C . LEU A 1 73 ? -4.810 -7.249 9.013 1.00 93.50 73 LEU A C 1
ATOM 562 O O . LEU A 1 73 ? -4.072 -8.138 9.438 1.00 93.50 73 LEU A O 1
ATOM 566 N N . THR A 1 74 ? -6.065 -7.099 9.422 1.00 91.94 74 THR A N 1
ATOM 567 C CA . THR A 1 74 ? -6.765 -8.098 10.236 1.00 91.94 74 THR A CA 1
ATOM 568 C C . THR A 1 74 ? -8.007 -8.596 9.499 1.00 91.94 74 THR A C 1
ATOM 570 O O . THR A 1 74 ? -8.590 -7.848 8.702 1.00 91.94 74 THR A O 1
ATOM 573 N N . PRO A 1 75 ? -8.451 -9.836 9.762 1.00 88.94 75 PRO A N 1
ATOM 574 C CA . PRO A 1 75 ? -9.756 -10.298 9.312 1.00 88.94 75 PRO A CA 1
ATOM 575 C C . PRO A 1 75 ? -10.867 -9.358 9.791 1.00 88.94 75 PRO A C 1
ATOM 577 O O . PRO A 1 75 ? -10.764 -8.744 10.857 1.00 88.94 75 PRO A O 1
ATOM 580 N N . VAL A 1 76 ? -11.939 -9.258 9.010 1.00 86.12 76 VAL A N 1
ATOM 581 C CA . VAL A 1 76 ? -13.184 -8.648 9.486 1.00 86.12 76 VAL A CA 1
ATOM 582 C C . VAL A 1 76 ? -13.857 -9.664 10.400 1.00 86.12 76 VAL A C 1
ATOM 584 O O . VAL A 1 76 ? -14.185 -10.765 9.960 1.00 86.12 76 VAL A O 1
ATOM 587 N N . LEU A 1 77 ? -14.024 -9.325 11.675 1.00 74.12 77 LEU A N 1
ATOM 588 C CA . LEU A 1 77 ? -14.724 -10.199 12.613 1.00 74.12 77 LEU A CA 1
ATOM 589 C C . LEU A 1 77 ? -16.227 -10.112 12.398 1.00 74.12 77 LEU A C 1
ATOM 591 O O . LEU A 1 77 ? -16.765 -9.053 12.079 1.00 74.12 77 LEU A O 1
ATOM 595 N N . SER A 1 78 ? -16.894 -11.245 12.598 1.00 63.31 78 SER A N 1
ATOM 596 C CA . SER A 1 78 ? -18.341 -11.261 12.797 1.00 63.31 78 SER A CA 1
ATOM 597 C C . SER A 1 78 ? -18.667 -10.752 14.203 1.00 63.31 78 SER A C 1
ATOM 599 O O . SER A 1 78 ? -17.845 -10.885 15.113 1.00 63.31 78 SER A O 1
ATOM 601 N N . GLU A 1 79 ? -19.845 -10.151 14.377 1.00 60.72 79 GLU 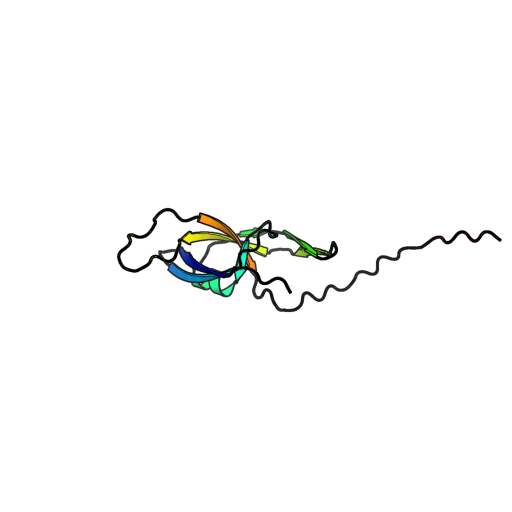A N 1
ATOM 602 C CA . GLU A 1 79 ? -20.286 -9.617 15.670 1.00 60.72 79 GLU A CA 1
ATOM 603 C C . GLU A 1 79 ? -20.169 -10.671 16.786 1.00 60.72 79 GLU A C 1
ATOM 605 O O . GLU A 1 79 ? -20.562 -11.824 16.612 1.00 60.72 79 GLU A O 1
ATOM 610 N N . GLY A 1 80 ? -19.610 -10.269 17.933 1.00 57.47 80 GLY A N 1
ATOM 611 C CA . GLY A 1 80 ? -19.456 -11.122 19.119 1.00 57.47 80 GLY A CA 1
ATOM 612 C C . GLY A 1 80 ? -18.109 -11.841 19.259 1.00 57.47 80 GLY A C 1
ATOM 613 O O . GLY A 1 80 ? -17.923 -12.566 20.233 1.00 57.47 80 GLY A O 1
ATOM 614 N N . LEU A 1 81 ? -17.166 -11.642 18.332 1.00 60.84 81 LEU A N 1
ATOM 615 C CA . LEU A 1 81 ? -15.794 -12.142 18.456 1.00 60.84 81 LEU A CA 1
ATOM 616 C C . LEU A 1 81 ? -14.819 -11.006 18.778 1.00 60.84 81 LEU A C 1
ATOM 618 O O . LEU A 1 81 ? -14.851 -9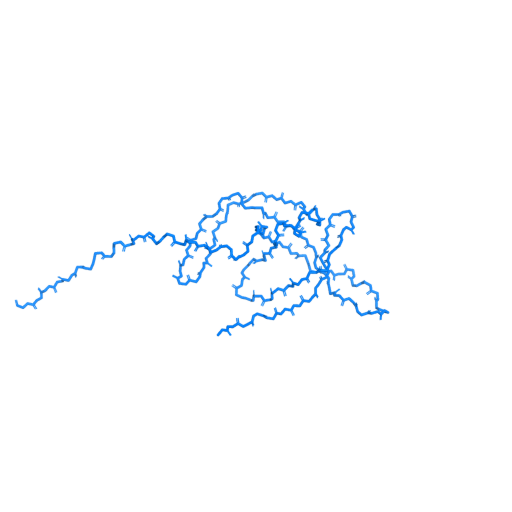.948 18.148 1.00 60.84 81 LEU A O 1
ATOM 622 N N . GLU A 1 82 ? -13.929 -11.249 19.741 1.00 62.09 82 GLU A N 1
ATOM 623 C CA . GLU A 1 82 ? -12.876 -10.302 20.108 1.00 62.09 82 GLU A CA 1
ATOM 624 C C . GLU A 1 82 ? -11.958 -9.996 18.909 1.00 62.09 82 GLU A C 1
ATOM 626 O O . GLU A 1 82 ? -11.606 -10.913 18.156 1.00 62.09 82 GLU A O 1
ATOM 631 N N . PRO A 1 83 ? -11.527 -8.731 18.733 1.00 60.47 83 PRO A N 1
ATOM 632 C CA . PRO A 1 83 ? -10.487 -8.345 17.789 1.00 60.47 83 PRO A CA 1
ATOM 633 C C . PRO A 1 83 ? -9.298 -9.298 17.825 1.00 60.47 83 PRO A C 1
ATOM 635 O O . PRO A 1 83 ? -8.580 -9.350 18.822 1.00 60.47 83 PRO A O 1
ATOM 638 N N . LEU A 1 84 ? -9.042 -10.013 16.722 1.00 62.72 84 LEU A N 1
ATOM 639 C CA . LEU A 1 84 ? -7.765 -10.693 16.549 1.00 62.72 84 LEU A CA 1
ATOM 640 C C . LEU A 1 84 ? -6.686 -9.600 16.587 1.00 62.72 84 LEU A C 1
ATOM 642 O O . LEU A 1 84 ? -6.559 -8.805 15.652 1.00 62.72 84 LEU A O 1
ATOM 646 N N . GLN A 1 85 ? -5.963 -9.500 17.705 1.00 60.78 85 GLN A N 1
ATOM 647 C CA . GLN A 1 85 ? -4.889 -8.513 17.858 1.00 60.78 85 GLN A CA 1
ATOM 648 C C . GLN A 1 85 ? -3.717 -8.819 16.917 1.00 60.78 85 GLN A C 1
ATOM 650 O O . GLN A 1 85 ? -2.963 -7.918 16.536 1.00 60.78 85 GLN A O 1
ATOM 655 N N . GLU A 1 86 ? -3.596 -10.083 16.517 1.00 68.75 86 GLU A N 1
ATOM 656 C CA . GLU A 1 86 ? -2.575 -10.581 15.613 1.00 68.75 86 GLU A CA 1
ATOM 657 C C . GLU A 1 86 ? -3.031 -10.379 14.162 1.00 68.75 86 GLU A C 1
ATOM 659 O O . GLU A 1 86 ? -3.937 -11.039 13.661 1.00 68.75 86 GLU A O 1
ATOM 664 N N . GLY A 1 87 ? -2.447 -9.387 13.494 1.00 73.94 87 GLY A N 1
ATOM 665 C CA . GLY A 1 87 ? -2.693 -9.105 12.083 1.00 73.94 87 GLY A CA 1
ATOM 666 C C . GLY A 1 87 ? -1.431 -9.320 11.268 1.00 73.94 87 GLY A C 1
ATOM 667 O O . GLY A 1 87 ? -0.324 -9.140 11.774 1.00 73.94 87 GLY A O 1
ATOM 668 N N . ASN A 1 88 ? -1.596 -9.656 9.991 1.00 83.06 88 ASN A N 1
ATOM 669 C CA . ASN A 1 88 ? -0.465 -9.798 9.085 1.00 83.06 88 ASN A CA 1
ATOM 670 C C . ASN A 1 88 ? 0.073 -8.416 8.742 1.00 83.06 88 ASN A C 1
ATOM 672 O O . ASN A 1 88 ? -0.647 -7.559 8.218 1.00 83.06 88 ASN A O 1
ATOM 676 N N . GLU A 1 89 ? 1.342 -8.204 9.046 1.00 91.62 89 GLU A N 1
ATOM 677 C CA . GLU A 1 89 ? 2.034 -6.996 8.657 1.00 91.62 89 GLU A CA 1
ATOM 678 C C . GLU A 1 89 ? 2.538 -7.123 7.219 1.00 91.62 89 GLU A C 1
ATOM 680 O O . GLU A 1 89 ? 3.131 -8.129 6.830 1.00 91.62 89 GLU A O 1
ATOM 685 N N . LEU A 1 90 ? 2.270 -6.102 6.414 1.00 93.06 90 LEU A N 1
ATOM 686 C CA . LEU A 1 90 ? 2.545 -6.093 4.989 1.00 93.06 90 LEU A CA 1
ATOM 687 C C . LEU A 1 90 ? 3.368 -4.870 4.613 1.00 93.06 90 LEU A C 1
ATOM 689 O O . LEU A 1 90 ? 3.111 -3.758 5.076 1.00 93.06 90 LEU A O 1
ATOM 693 N N . MET A 1 91 ? 4.307 -5.080 3.694 1.00 94.56 91 MET A N 1
ATOM 694 C CA . MET A 1 91 ? 4.912 -4.007 2.913 1.00 94.56 91 MET A CA 1
ATOM 695 C C . MET A 1 91 ? 4.209 -3.917 1.564 1.00 94.56 91 MET A C 1
ATOM 697 O O . MET A 1 91 ? 4.061 -4.930 0.875 1.00 94.56 91 MET A O 1
ATOM 701 N N . ALA A 1 92 ? 3.809 -2.711 1.173 1.00 95.50 92 ALA A N 1
ATOM 702 C CA . ALA A 1 92 ? 3.190 -2.470 -0.120 1.00 95.50 92 ALA A CA 1
ATOM 703 C C . ALA A 1 92 ? 3.761 -1.248 -0.827 1.00 95.50 92 ALA A C 1
ATOM 705 O O . ALA A 1 92 ? 4.224 -0.297 -0.197 1.00 95.50 92 ALA A O 1
ATOM 706 N N . LEU A 1 93 ? 3.667 -1.275 -2.151 1.00 95.06 93 LEU A N 1
ATOM 707 C CA . LEU A 1 93 ? 3.901 -0.111 -2.993 1.00 95.06 93 LEU A CA 1
ATOM 708 C C . LEU A 1 93 ? 2.605 0.696 -3.095 1.00 95.06 93 LEU A C 1
ATOM 710 O O . LEU A 1 93 ? 1.541 0.135 -3.363 1.00 95.06 93 LEU A O 1
ATOM 714 N N . SER A 1 94 ? 2.704 2.002 -2.881 1.00 93.94 94 SER A N 1
ATOM 715 C CA . SER A 1 94 ? 1.599 2.951 -2.980 1.00 93.94 94 SER A CA 1
ATOM 716 C C . SER A 1 94 ? 1.504 3.485 -4.408 1.00 93.94 94 SER A C 1
ATOM 718 O O . SER A 1 94 ? 2.416 4.172 -4.867 1.00 93.94 94 SER A O 1
ATOM 720 N N . LEU A 1 95 ? 0.403 3.194 -5.103 1.00 88.25 95 LEU A N 1
ATOM 721 C CA . LEU A 1 95 ? 0.171 3.612 -6.492 1.00 88.25 95 LEU A CA 1
ATOM 722 C C . LEU A 1 95 ? -1.173 4.345 -6.629 1.00 88.25 95 LEU A C 1
ATOM 724 O O . LEU A 1 95 ? -2.158 3.966 -5.999 1.00 88.25 95 LEU A O 1
ATOM 728 N N . LEU A 1 96 ? -1.225 5.401 -7.451 1.00 79.62 96 LEU A N 1
ATOM 729 C CA . LEU A 1 96 ? -2.422 6.245 -7.622 1.00 79.62 96 LEU A CA 1
ATOM 730 C C . LEU A 1 96 ? -3.608 5.475 -8.228 1.00 79.62 96 LEU A C 1
ATOM 732 O O . LEU A 1 96 ? -4.740 5.621 -7.776 1.00 79.62 96 LEU A O 1
ATOM 736 N N . SER A 1 97 ? -3.339 4.626 -9.217 1.00 68.12 97 SER A N 1
ATOM 737 C CA . SER A 1 97 ? -4.311 3.756 -9.876 1.00 68.12 97 SER A CA 1
ATOM 738 C C . SER A 1 97 ? -3.571 2.562 -10.475 1.00 68.12 97 SER A C 1
ATOM 740 O O . SER A 1 97 ? -2.445 2.703 -10.948 1.00 68.12 97 SER A O 1
ATOM 742 N N . LEU A 1 98 ? -4.193 1.382 -10.453 1.00 62.03 98 LEU A N 1
ATOM 743 C CA . LEU A 1 98 ? -3.693 0.197 -11.164 1.00 62.03 98 LEU A CA 1
ATOM 744 C C . LEU A 1 98 ? -4.162 0.163 -12.629 1.00 62.03 98 LEU A C 1
ATOM 746 O O . LEU A 1 98 ? -3.702 -0.682 -13.392 1.00 62.03 98 LEU A O 1
ATOM 750 N N . CYS A 1 99 ? -5.102 1.038 -13.005 1.00 53.97 99 CYS A N 1
ATOM 751 C CA . CYS A 1 99 ? -5.899 0.898 -14.225 1.00 53.97 99 CYS A CA 1
ATOM 752 C C . CYS A 1 99 ? -5.655 1.979 -15.282 1.00 53.97 99 CYS A C 1
ATOM 754 O O . CYS A 1 99 ? -6.264 1.909 -16.349 1.00 53.97 99 CYS A O 1
ATOM 756 N N . ASP A 1 100 ? -4.767 2.941 -15.041 1.00 50.44 100 ASP A N 1
ATOM 757 C CA . ASP A 1 100 ? -4.388 3.880 -16.093 1.00 50.44 100 ASP A CA 1
ATOM 758 C C . ASP A 1 100 ? -3.334 3.183 -16.947 1.00 50.44 100 ASP A C 1
ATOM 760 O O . ASP A 1 100 ? -2.230 2.911 -16.479 1.00 50.44 100 ASP A O 1
ATOM 764 N N . GLY A 1 101 ? -3.739 2.770 -18.153 1.00 44.84 101 GLY A N 1
ATOM 765 C CA . GLY A 1 101 ? -2.965 1.904 -19.033 1.00 44.84 101 GLY A CA 1
ATOM 766 C C . GLY A 1 101 ? -1.491 2.285 -19.042 1.00 44.84 101 GLY A C 1
ATOM 767 O O . GLY A 1 101 ? -1.127 3.372 -19.488 1.00 44.84 101 GLY A O 1
ATOM 768 N N . LEU A 1 102 ? -0.647 1.373 -18.556 1.00 45.41 102 LEU A N 1
ATOM 769 C CA . LEU A 1 102 ? 0.787 1.430 -18.782 1.00 45.41 102 LEU A CA 1
ATOM 770 C C . LEU A 1 102 ? 0.953 1.317 -20.299 1.00 45.41 102 LEU A C 1
ATOM 772 O O . LEU A 1 102 ? 0.972 0.217 -20.852 1.00 45.41 102 LEU A O 1
ATOM 776 N N . VAL A 1 103 ? 0.969 2.454 -20.997 1.00 41.34 103 VAL A N 1
ATOM 777 C CA . VAL A 1 103 ? 1.365 2.511 -22.399 1.00 41.34 103 VAL A CA 1
ATOM 778 C C . VAL A 1 103 ? 2.836 2.140 -22.382 1.00 41.34 103 VAL A C 1
ATOM 780 O O . VAL A 1 103 ? 3.713 2.975 -22.184 1.00 41.34 103 VAL A O 1
ATOM 783 N N . ALA A 1 104 ? 3.099 0.842 -22.495 1.00 44.09 104 ALA A N 1
ATOM 784 C CA . ALA A 1 104 ? 4.412 0.351 -22.822 1.00 44.09 104 ALA A CA 1
ATOM 785 C C . ALA A 1 104 ? 4.710 0.920 -24.204 1.00 44.09 104 ALA A C 1
ATOM 787 O O . ALA A 1 104 ? 4.193 0.423 -25.202 1.00 44.09 104 ALA A O 1
ATOM 788 N N . THR A 1 105 ? 5.497 1.991 -24.273 1.00 34.81 105 THR A N 1
ATOM 789 C CA . THR A 1 105 ? 6.175 2.342 -25.514 1.00 34.81 105 THR A CA 1
ATOM 790 C C . THR A 1 105 ? 7.048 1.130 -25.824 1.00 34.81 105 THR A C 1
ATOM 792 O O . THR A 1 105 ? 7.966 0.849 -25.047 1.00 34.81 105 THR A O 1
ATOM 795 N N . PRO A 1 106 ? 6.757 0.340 -26.871 1.00 37.56 106 PRO A N 1
ATOM 796 C CA . PRO A 1 106 ? 7.620 -0.770 -27.206 1.00 37.56 106 PRO A CA 1
ATOM 797 C C . PRO A 1 106 ? 8.926 -0.132 -27.662 1.00 37.56 106 PRO A C 1
ATOM 799 O O . PRO A 1 106 ? 8.958 0.534 -28.696 1.00 37.56 106 PRO A O 1
ATOM 802 N N . THR A 1 107 ? 10.000 -0.284 -26.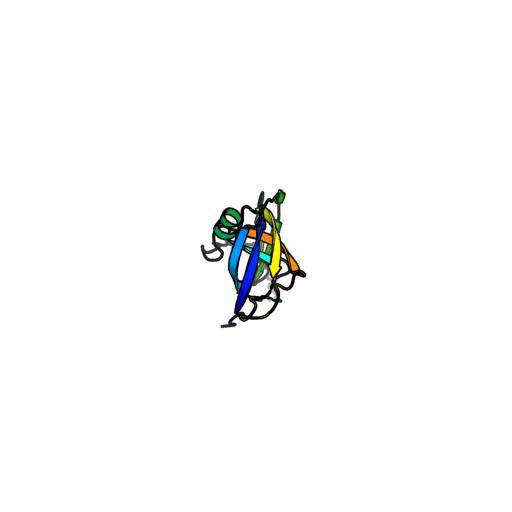892 1.00 42.69 107 THR A N 1
ATOM 803 C CA . THR A 1 107 ? 11.334 -0.055 -27.440 1.00 42.69 107 THR A CA 1
ATOM 804 C C . THR A 1 107 ? 11.485 -1.080 -28.561 1.00 42.69 107 THR A C 1
ATOM 806 O O . THR A 1 107 ? 11.398 -2.277 -28.272 1.00 42.69 107 THR A O 1
ATOM 809 N N . PRO A 1 108 ? 11.652 -0.678 -29.833 1.00 36.72 108 PRO A N 1
ATOM 810 C CA . PRO A 1 108 ? 11.835 -1.648 -30.890 1.00 36.72 108 PRO A CA 1
ATOM 811 C C . PRO A 1 108 ? 13.194 -2.303 -30.658 1.00 36.72 108 PRO A C 1
ATOM 813 O O . PRO A 1 108 ? 14.239 -1.702 -30.910 1.00 36.72 108 PRO A O 1
ATOM 816 N N . LEU A 1 109 ? 13.191 -3.533 -30.140 1.00 41.28 109 LEU A N 1
ATOM 817 C CA . LEU A 1 109 ? 14.348 -4.400 -30.277 1.00 41.28 109 LEU A CA 1
ATOM 818 C C . LEU A 1 109 ? 14.476 -4.693 -31.772 1.00 41.28 109 LEU A C 1
ATOM 820 O O . LEU A 1 109 ? 13.716 -5.476 -32.337 1.00 41.28 109 LEU A O 1
ATOM 824 N N . PHE A 1 110 ? 15.433 -4.033 -32.419 1.00 37.56 110 PHE A N 1
ATOM 825 C CA . PHE A 1 110 ? 15.954 -4.471 -33.704 1.00 37.56 110 PHE A CA 1
ATOM 826 C C . PHE A 1 110 ? 16.602 -5.847 -33.510 1.00 37.56 110 PHE A C 1
ATOM 828 O O . PHE A 1 110 ? 17.792 -5.950 -33.213 1.00 37.56 110 PHE A O 1
ATOM 835 N N . CYS A 1 111 ? 15.829 -6.914 -33.690 1.00 38.53 111 CYS A N 1
ATOM 836 C CA . CYS A 1 111 ? 16.394 -8.211 -34.025 1.00 38.53 111 CYS A CA 1
ATOM 837 C C . CYS A 1 111 ? 16.821 -8.138 -35.494 1.00 38.53 111 CYS A C 1
ATOM 839 O O . CYS A 1 111 ? 15.997 -8.161 -36.406 1.00 38.53 111 CYS A O 1
ATOM 841 N N . LYS A 1 112 ? 18.125 -7.963 -35.729 1.00 39.00 112 LYS A N 1
ATOM 842 C CA . LYS A 1 112 ? 18.727 -8.243 -37.033 1.00 39.00 112 LYS A CA 1
ATOM 843 C C . LYS A 1 112 ? 18.734 -9.758 -37.212 1.00 39.00 112 LYS A C 1
ATOM 845 O O . LYS A 1 112 ? 19.664 -10.423 -36.762 1.00 39.00 112 LYS A O 1
ATOM 850 N N . ASP A 1 113 ? 17.711 -10.288 -37.869 1.00 39.75 113 ASP A N 1
ATOM 851 C CA . ASP A 1 113 ? 17.747 -11.660 -38.359 1.00 39.75 113 ASP A CA 1
ATOM 852 C C . ASP A 1 113 ? 18.702 -11.723 -39.557 1.00 39.75 113 ASP A C 1
ATOM 854 O O . ASP A 1 113 ? 18.395 -11.289 -40.669 1.00 39.75 113 ASP A O 1
ATOM 858 N N . ASN A 1 114 ? 19.906 -12.241 -39.310 1.00 42.41 114 ASN A N 1
ATOM 859 C CA . ASN A 1 114 ? 20.840 -12.638 -40.357 1.00 42.41 114 ASN A CA 1
ATOM 860 C C . ASN A 1 114 ? 20.292 -13.886 -41.060 1.00 42.41 114 ASN A C 1
ATOM 862 O O . ASN A 1 114 ? 20.575 -15.015 -40.661 1.00 42.41 114 ASN A O 1
ATOM 866 N N . ILE A 1 115 ? 19.522 -13.692 -42.129 1.00 41.91 115 ILE A N 1
ATOM 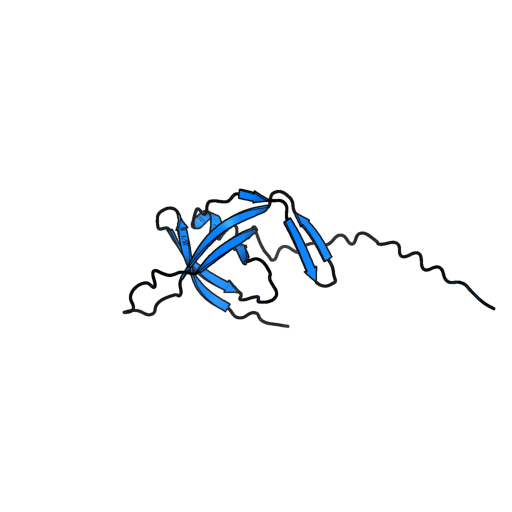867 C CA . ILE A 1 115 ? 19.172 -14.775 -43.050 1.00 41.91 115 ILE A CA 1
ATOM 868 C C . ILE A 1 115 ? 20.373 -15.016 -43.972 1.00 41.91 115 ILE A C 1
ATOM 870 O O . ILE A 1 115 ? 20.575 -14.304 -44.957 1.00 41.91 115 ILE A O 1
ATOM 874 N N . HIS A 1 116 ? 21.168 -16.043 -43.667 1.00 39.09 116 HIS A N 1
ATOM 875 C CA . HIS A 1 116 ? 22.043 -16.666 -44.658 1.00 39.09 116 HIS A CA 1
ATOM 876 C C . HIS A 1 116 ? 21.168 -17.374 -45.702 1.00 39.09 116 HIS A C 1
ATOM 878 O O . HIS A 1 116 ? 20.538 -18.391 -45.418 1.00 39.09 116 HIS A O 1
ATOM 884 N N . ARG A 1 117 ? 21.121 -16.820 -46.918 1.00 35.84 117 ARG A N 1
ATOM 885 C CA . ARG A 1 117 ? 20.627 -17.518 -48.109 1.00 35.84 117 ARG A CA 1
ATOM 886 C C . ARG A 1 117 ? 21.683 -18.528 -48.561 1.00 35.84 117 ARG A C 1
ATOM 888 O O . ARG A 1 117 ? 22.798 -18.126 -48.876 1.00 35.84 117 ARG A O 1
ATOM 895 N N . TYR A 1 118 ? 21.308 -19.801 -48.634 1.00 41.25 118 TYR A N 1
ATOM 896 C CA . TYR A 1 118 ? 21.940 -20.767 -49.528 1.00 41.25 118 TYR A CA 1
ATOM 897 C C . TYR A 1 118 ? 20.965 -21.065 -50.668 1.00 41.25 118 TYR A C 1
ATOM 899 O O . TYR A 1 118 ? 19.840 -21.505 -50.426 1.00 41.25 118 TYR A O 1
ATOM 907 N N . SER A 1 119 ? 21.419 -20.802 -51.887 1.00 48.84 119 SER A N 1
ATOM 908 C CA . SER A 1 119 ? 20.992 -21.428 -53.139 1.00 48.84 119 SER A CA 1
ATOM 909 C C . SER A 1 119 ? 22.184 -21.386 -54.076 1.00 48.84 119 SER A C 1
ATOM 911 O O . SER A 1 119 ? 22.684 -20.251 -54.259 1.00 48.84 119 SER A O 1
#

Secondary structure (DSSP, 8-state):
-PPPPEEEEEEE-GGG-EEEEEEE--TT-SSEEEEHHHHHHTT--EEEEEEEEE-GGG-EEEEEEEEEEEEEEEEPPPTTS------EEEEEEEES-S-S-------------------

Radius of gyration: 20.21 Å; chains: 1; bounding box: 42×30×73 Å

Foldseek 3Di:
DDQFDWAWWWKAAPPGDIDTDIDGDDPVDPAAADEQVVCVSSVFDWFFAWDWDQDPPRDIDIDGGWTKGKIWIDHDDDPPDDGPPDTDIHIHTHDNDPPPDPPPPPPPPPPPPPDDDDD

Organism: NCBI:txid990121